Protein AF-A0A920EF78-F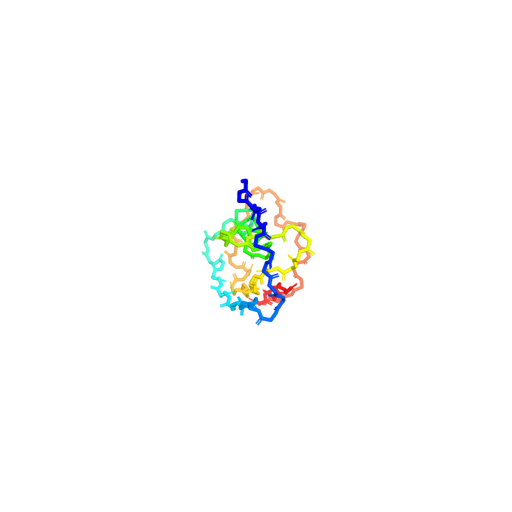1 (afdb_monomer_lite)

Radius of gyration: 17.25 Å; chains: 1; bounding box: 56×20×42 Å

pLDDT: mean 71.55, std 12.89, range [39.16, 86.81]

Structure (mmCIF, N/CA/C/O backbone):
data_AF-A0A920EF78-F1
#
_entry.id   AF-A0A920EF78-F1
#
loop_
_atom_site.group_PDB
_atom_site.id
_atom_site.type_symbol
_atom_site.label_atom_id
_atom_site.label_alt_id
_atom_site.label_comp_id
_atom_site.label_asym_id
_atom_site.label_entity_id
_atom_site.label_seq_id
_atom_site.pdbx_PDB_ins_code
_atom_site.Cartn_x
_atom_site.Cartn_y
_atom_site.Cartn_z
_atom_site.occupancy
_atom_site.B_iso_or_equiv
_atom_site.auth_seq_id
_atom_site.auth_comp_id
_atom_site.auth_asym_id
_atom_site.auth_atom_id
_atom_site.pdbx_PDB_model_num
ATOM 1 N N . MET A 1 1 ? 35.764 -3.771 -24.051 1.00 46.69 1 MET A N 1
ATOM 2 C CA . MET A 1 1 ? 34.796 -3.095 -23.160 1.00 46.69 1 MET A CA 1
ATOM 3 C C . MET A 1 1 ? 33.400 -3.371 -23.678 1.00 46.69 1 MET A C 1
ATOM 5 O O . MET A 1 1 ? 33.053 -2.889 -24.748 1.00 46.69 1 MET A O 1
ATOM 9 N N . THR A 1 2 ? 32.626 -4.194 -22.978 1.00 53.66 2 THR A N 1
ATOM 10 C CA . THR A 1 2 ? 31.230 -4.449 -23.348 1.00 53.66 2 THR A CA 1
ATOM 11 C C . THR A 1 2 ? 30.393 -3.251 -22.914 1.00 53.66 2 THR A C 1
ATOM 13 O O . THR A 1 2 ? 30.414 -2.877 -21.743 1.00 53.66 2 THR A O 1
ATOM 16 N N . ILE A 1 3 ? 29.686 -2.630 -23.857 1.00 64.62 3 ILE A N 1
ATOM 17 C CA . ILE A 1 3 ? 28.758 -1.528 -23.587 1.00 64.62 3 ILE A CA 1
ATOM 18 C C . ILE A 1 3 ? 27.591 -2.101 -22.774 1.00 64.62 3 ILE A C 1
ATOM 20 O O . ILE A 1 3 ? 26.753 -2.820 -23.318 1.00 64.62 3 ILE A O 1
ATOM 24 N N . GLN A 1 4 ? 27.538 -1.806 -21.472 1.00 62.09 4 GLN A N 1
ATOM 25 C CA . GLN A 1 4 ? 26.359 -2.098 -20.663 1.00 62.09 4 GLN A CA 1
ATOM 26 C C . GLN A 1 4 ? 25.240 -1.142 -21.075 1.00 62.09 4 GLN A C 1
ATOM 28 O O . GLN A 1 4 ? 25.230 0.029 -20.702 1.00 62.09 4 GLN A O 1
ATOM 33 N N . LYS A 1 5 ? 24.309 -1.634 -21.894 1.00 58.50 5 LYS A N 1
ATOM 34 C CA . LYS A 1 5 ? 23.067 -0.917 -22.175 1.00 58.50 5 LYS A CA 1
ATOM 35 C C . LYS A 1 5 ? 22.114 -1.161 -21.014 1.00 58.50 5 LYS A C 1
ATOM 37 O O . LYS A 1 5 ? 21.670 -2.288 -20.807 1.00 58.50 5 LYS A O 1
ATOM 42 N N . THR A 1 6 ? 21.801 -0.105 -20.273 1.00 60.19 6 THR A N 1
ATOM 43 C CA . THR A 1 6 ? 20.717 -0.114 -19.291 1.00 60.19 6 THR A CA 1
ATOM 44 C C . THR A 1 6 ? 19.421 -0.454 -20.019 1.00 60.19 6 THR A C 1
ATOM 46 O O . THR A 1 6 ? 19.023 0.241 -20.954 1.00 60.19 6 THR A O 1
ATOM 49 N N . PHE A 1 7 ? 18.797 -1.569 -19.645 1.00 60.81 7 PHE A N 1
ATOM 50 C CA . PHE A 1 7 ? 17.581 -2.051 -20.289 1.00 60.81 7 PHE A CA 1
ATOM 51 C C . PHE A 1 7 ? 16.397 -1.205 -19.804 1.00 60.81 7 PHE A C 1
ATOM 53 O O . PHE A 1 7 ? 15.789 -1.488 -18.774 1.00 60.81 7 PHE A O 1
ATOM 60 N N . SER A 1 8 ? 16.100 -0.119 -20.514 1.00 60.41 8 SER A N 1
ATOM 61 C CA . SER A 1 8 ? 14.880 0.658 -20.293 1.00 60.41 8 SER A CA 1
ATOM 62 C C . SER A 1 8 ? 13.705 -0.077 -20.933 1.00 60.41 8 SER A C 1
ATOM 64 O O . SER A 1 8 ? 13.691 -0.311 -22.142 1.00 60.41 8 SER A O 1
ATOM 66 N N . ILE A 1 9 ? 12.728 -0.469 -20.115 1.00 64.25 9 ILE A N 1
ATOM 67 C CA . ILE A 1 9 ? 11.528 -1.175 -20.575 1.00 64.25 9 ILE A CA 1
ATOM 68 C C . ILE A 1 9 ? 10.732 -0.295 -21.536 1.00 64.25 9 ILE A C 1
ATOM 70 O O . ILE A 1 9 ? 10.642 0.920 -21.371 1.00 64.25 9 ILE A O 1
ATOM 74 N N . LYS A 1 10 ? 10.157 -0.910 -22.569 1.00 65.00 10 LYS A N 1
ATOM 75 C CA . LYS A 1 10 ? 9.291 -0.200 -23.510 1.00 65.00 10 LYS A CA 1
ATOM 76 C C . LYS A 1 10 ? 7.883 -0.076 -22.915 1.00 65.00 10 LYS A C 1
ATOM 78 O O . LYS A 1 10 ? 7.403 -1.039 -22.315 1.00 65.00 10 LYS A O 1
ATOM 83 N N . PRO A 1 11 ? 7.164 1.035 -23.154 1.00 62.41 11 PRO A N 1
ATOM 84 C CA . PRO A 1 11 ? 5.796 1.217 -22.661 1.00 62.41 11 PRO A CA 1
ATOM 85 C C . PRO A 1 11 ? 4.838 0.085 -23.059 1.00 62.41 11 PRO A C 1
ATOM 87 O O . PRO A 1 11 ? 3.921 -0.249 -22.319 1.00 62.41 11 PRO A O 1
ATOM 90 N N . SER A 1 12 ? 5.090 -0.553 -24.207 1.00 61.81 12 SER A N 1
ATOM 91 C CA . SER A 1 12 ? 4.266 -1.642 -24.742 1.00 61.81 12 SER A CA 1
ATOM 92 C C . SER A 1 12 ? 4.345 -2.954 -23.949 1.00 61.81 12 SER A C 1
ATOM 94 O O . SER A 1 12 ? 3.494 -3.819 -24.138 1.00 61.81 12 SER A O 1
ATOM 96 N N . GLU A 1 13 ? 5.345 -3.131 -23.082 1.00 63.47 13 GLU A N 1
ATOM 97 C CA . GLU A 1 13 ? 5.486 -4.323 -22.228 1.00 63.47 13 GLU A CA 1
ATOM 98 C C . GLU A 1 13 ? 4.913 -4.108 -20.818 1.00 63.47 13 GLU A C 1
ATOM 100 O O . GLU A 1 13 ? 4.887 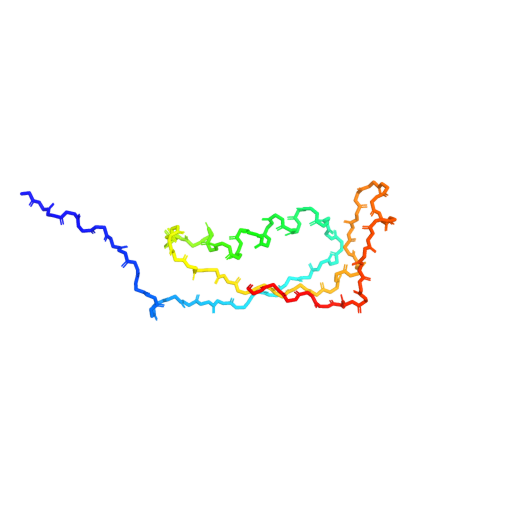-5.036 -20.003 1.00 63.47 13 GLU A O 1
ATOM 105 N N . ILE A 1 14 ? 4.423 -2.898 -20.518 1.00 66.00 14 ILE A N 1
ATOM 106 C CA . ILE A 1 14 ? 3.832 -2.566 -19.222 1.00 66.00 14 ILE A CA 1
ATOM 107 C C . ILE A 1 14 ? 2.467 -3.252 -19.114 1.00 66.00 14 ILE A C 1
ATOM 109 O O . ILE A 1 14 ? 1.427 -2.719 -19.496 1.00 66.00 14 ILE A O 1
ATOM 113 N N . LYS A 1 15 ? 2.460 -4.461 -18.550 1.00 68.50 15 LYS A N 1
ATOM 114 C CA . LYS A 1 15 ? 1.228 -5.134 -18.134 1.00 68.50 15 LYS A CA 1
ATOM 115 C C . LYS A 1 15 ? 0.751 -4.515 -16.822 1.00 68.50 15 LYS A C 1
ATOM 117 O O . LYS A 1 15 ? 1.285 -4.835 -15.754 1.00 68.50 15 LYS A O 1
ATOM 122 N N . LYS A 1 16 ? -0.240 -3.627 -16.920 1.00 76.81 16 LYS A N 1
ATOM 123 C CA . LYS A 1 16 ? -1.028 -3.164 -15.775 1.00 76.81 16 LYS A CA 1
ATOM 124 C C . LYS A 1 16 ? -2.011 -4.269 -15.392 1.00 76.81 16 LYS A C 1
ATOM 126 O O . LYS A 1 16 ? -2.819 -4.701 -16.215 1.00 76.81 16 LYS A O 1
ATOM 131 N N . LYS A 1 17 ? -1.901 -4.775 -14.171 1.00 81.62 17 LYS A N 1
ATOM 132 C CA . LYS A 1 17 ? -2.855 -5.719 -13.588 1.00 81.62 17 LYS A CA 1
ATOM 133 C C . LYS A 1 17 ? -3.872 -4.951 -12.753 1.00 81.62 17 LYS A C 1
ATOM 135 O O . LYS A 1 17 ? -3.591 -3.862 -12.261 1.00 81.62 17 LYS A O 1
ATOM 140 N N . TRP A 1 18 ? -5.048 -5.544 -12.603 1.00 85.38 18 TRP A N 1
ATOM 141 C CA . TRP A 1 18 ? -6.079 -5.066 -11.694 1.00 85.38 18 TRP A CA 1
ATOM 142 C C . TRP A 1 18 ? -5.971 -5.848 -10.391 1.00 85.38 18 TRP A C 1
ATOM 144 O O . TRP A 1 18 ? -6.045 -7.077 -10.398 1.00 85.38 18 TRP A O 1
ATOM 154 N N . LEU A 1 19 ? -5.754 -5.139 -9.289 1.00 83.25 19 LEU A N 1
ATOM 155 C CA . LEU A 1 19 ? -5.684 -5.703 -7.951 1.00 83.25 19 LEU A CA 1
ATOM 156 C C . LEU A 1 19 ? -6.941 -5.298 -7.186 1.00 83.25 19 LEU A C 1
ATOM 158 O O . LEU A 1 19 ? -7.225 -4.112 -7.057 1.00 83.25 19 LEU A O 1
ATOM 162 N N . VAL A 1 20 ? -7.681 -6.273 -6.670 1.00 86.31 20 VAL A N 1
ATOM 163 C CA . VAL A 1 20 ? -8.838 -6.024 -5.804 1.00 86.31 20 VAL A CA 1
ATOM 164 C C . VAL A 1 20 ? -8.417 -6.273 -4.361 1.00 86.31 20 VAL A C 1
ATOM 166 O O . VAL A 1 20 ? -7.821 -7.309 -4.069 1.00 86.31 20 VAL A O 1
ATOM 169 N N . ILE A 1 21 ? -8.688 -5.319 -3.472 1.00 84.06 21 ILE A N 1
ATOM 170 C CA . ILE A 1 21 ? -8.339 -5.391 -2.053 1.00 84.06 21 ILE A CA 1
ATOM 171 C C . ILE A 1 21 ? -9.599 -5.198 -1.216 1.00 84.06 21 ILE A C 1
ATOM 173 O O . ILE A 1 21 ? -10.304 -4.204 -1.372 1.00 84.06 21 ILE A O 1
ATOM 177 N N . ASP A 1 22 ? -9.850 -6.135 -0.307 1.00 86.81 22 ASP A N 1
ATOM 178 C CA . ASP A 1 22 ? -10.885 -6.009 0.715 1.00 86.81 22 ASP A CA 1
ATOM 179 C C . ASP A 1 22 ? -10.354 -5.194 1.900 1.00 86.81 22 ASP A C 1
ATOM 181 O O . ASP A 1 22 ? -9.276 -5.485 2.424 1.00 86.81 22 ASP A O 1
ATOM 185 N N . ALA A 1 23 ? -11.073 -4.138 2.279 1.00 83.06 23 ALA A N 1
ATOM 186 C CA . ALA A 1 23 ? -10.709 -3.260 3.386 1.00 83.06 23 ALA A CA 1
ATOM 187 C C . ALA A 1 23 ? -11.290 -3.694 4.746 1.00 83.06 23 ALA A C 1
ATOM 189 O O . ALA A 1 23 ? -11.039 -3.001 5.737 1.00 83.06 23 ALA A O 1
ATOM 190 N N . ASP A 1 24 ? -12.036 -4.803 4.814 1.00 85.88 24 ASP A N 1
ATOM 191 C CA . ASP A 1 24 ? -12.645 -5.300 6.056 1.00 85.88 24 ASP A CA 1
ATOM 192 C C . ASP A 1 24 ? -11.582 -5.604 7.135 1.00 85.88 24 ASP A C 1
ATOM 194 O O . ASP A 1 24 ? -10.613 -6.329 6.896 1.00 85.88 24 ASP A O 1
ATOM 198 N N . GLY A 1 25 ? -11.723 -4.996 8.317 1.00 82.12 25 GLY A N 1
ATOM 199 C CA . GLY A 1 25 ? -10.801 -5.172 9.450 1.00 82.12 25 GLY A CA 1
ATOM 200 C C . GLY A 1 25 ? -9.385 -4.604 9.254 1.00 82.12 25 GLY A C 1
ATOM 201 O O . GLY A 1 25 ? -8.497 -4.852 10.073 1.00 82.12 25 GLY A O 1
ATOM 202 N N . LEU A 1 26 ? -9.125 -3.851 8.178 1.00 83.38 26 LEU A N 1
ATOM 203 C CA . LEU A 1 26 ? -7.815 -3.244 7.926 1.00 83.38 26 LEU A CA 1
ATOM 204 C C . LEU A 1 26 ? -7.764 -1.790 8.388 1.00 83.38 26 LEU A C 1
ATOM 206 O O . LEU A 1 26 ? -8.696 -1.022 8.191 1.00 83.38 26 LEU A O 1
ATOM 210 N N . VAL A 1 27 ? -6.618 -1.368 8.930 1.00 85.56 27 VAL A N 1
ATOM 211 C CA . VAL A 1 27 ? -6.403 0.035 9.310 1.00 85.56 27 VAL A CA 1
ATOM 212 C C . VAL A 1 27 ? -6.127 0.892 8.073 1.00 85.56 27 VAL A C 1
ATOM 214 O O . VAL A 1 27 ? -5.153 0.637 7.352 1.00 85.56 27 VAL A O 1
ATOM 217 N N . LEU A 1 28 ? -6.895 1.972 7.881 1.00 80.25 28 LEU A N 1
ATOM 218 C CA . LEU A 1 28 ? -6.832 2.838 6.687 1.00 80.25 28 LEU A CA 1
ATOM 219 C C . LEU A 1 28 ? -5.399 3.256 6.313 1.00 80.25 28 LEU A C 1
ATOM 221 O O . LEU A 1 28 ? -5.001 3.171 5.155 1.00 80.25 28 LEU A O 1
ATOM 225 N N . GLY A 1 29 ? -4.603 3.701 7.290 1.00 79.75 29 GLY A N 1
ATOM 226 C CA . GLY A 1 29 ? -3.243 4.193 7.035 1.00 79.75 29 GLY A CA 1
ATOM 227 C C . GLY A 1 29 ? -2.285 3.119 6.502 1.00 79.75 29 GLY A C 1
ATOM 228 O O . GLY A 1 29 ? -1.439 3.402 5.647 1.00 79.75 29 GLY A O 1
ATOM 229 N N . ARG A 1 30 ? -2.434 1.874 6.973 1.00 83.31 30 ARG A N 1
ATOM 230 C CA . ARG A 1 30 ? -1.629 0.733 6.505 1.00 83.31 30 ARG A CA 1
ATOM 231 C C . ARG A 1 30 ? -2.062 0.315 5.104 1.00 83.31 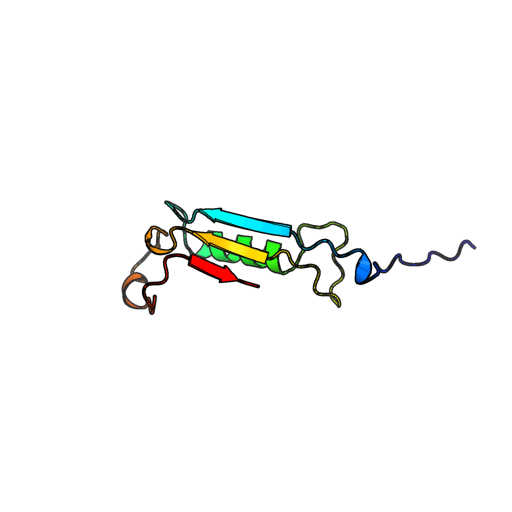30 ARG A C 1
ATOM 233 O O . ARG A 1 30 ? -1.209 0.133 4.236 1.00 83.31 30 ARG A O 1
ATOM 240 N N . LEU A 1 31 ? -3.374 0.253 4.879 1.00 84.38 31 LEU A N 1
ATOM 241 C CA . LEU A 1 31 ? -3.967 -0.039 3.579 1.00 84.38 31 LEU A CA 1
ATOM 242 C C . LEU A 1 31 ? -3.522 0.983 2.519 1.00 84.38 31 LEU A C 1
ATOM 244 O O . LEU A 1 31 ? -2.975 0.600 1.488 1.00 84.38 31 LEU A O 1
ATOM 248 N N . ALA A 1 32 ? -3.645 2.282 2.804 1.00 82.81 32 ALA A N 1
ATOM 249 C CA . ALA A 1 32 ? -3.242 3.353 1.891 1.00 82.81 32 ALA A CA 1
ATOM 250 C C . ALA A 1 32 ? -1.753 3.280 1.509 1.00 82.81 32 ALA A C 1
ATOM 252 O O . ALA A 1 32 ? -1.390 3.452 0.344 1.00 82.81 32 ALA A O 1
ATOM 253 N N . SER A 1 33 ? -0.882 2.975 2.476 1.00 86.31 33 SER A N 1
ATOM 254 C CA . SER A 1 33 ? 0.562 2.847 2.232 1.00 86.31 33 SER A CA 1
ATOM 255 C C . SER A 1 33 ? 0.896 1.667 1.313 1.00 86.31 33 SER A C 1
ATOM 257 O O . SER A 1 33 ? 1.762 1.785 0.442 1.00 86.31 33 SER A O 1
ATOM 259 N N . LEU A 1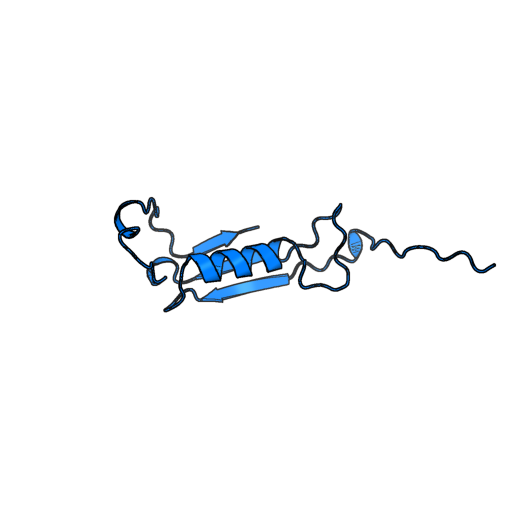 34 ? 0.191 0.541 1.474 1.00 86.06 34 LEU A N 1
ATOM 260 C CA . LEU A 1 34 ? 0.309 -0.619 0.588 1.00 86.06 34 LEU A CA 1
ATOM 261 C C . LEU A 1 34 ? -0.186 -0.291 -0.821 1.00 86.06 34 LEU A C 1
ATOM 263 O O . LEU A 1 34 ? 0.551 -0.507 -1.784 1.00 86.06 34 LEU A O 1
ATOM 267 N N . ILE A 1 35 ? -1.376 0.298 -0.944 1.00 86.00 35 ILE A N 1
ATOM 268 C CA . ILE A 1 35 ? -1.958 0.705 -2.231 1.00 86.00 35 ILE A CA 1
ATOM 269 C C . ILE A 1 35 ? -1.001 1.639 -2.983 1.00 86.00 35 ILE A C 1
ATOM 271 O O . ILE A 1 35 ? -0.682 1.397 -4.145 1.00 86.00 35 ILE A O 1
ATOM 275 N N . ALA A 1 36 ? -0.425 2.634 -2.304 1.00 84.50 36 ALA A N 1
ATOM 276 C CA . ALA A 1 36 ? 0.536 3.564 -2.899 1.00 84.50 36 ALA A CA 1
ATOM 277 C C . ALA A 1 36 ? 1.836 2.897 -3.399 1.00 84.50 36 ALA A C 1
ATOM 279 O O . ALA A 1 36 ? 2.552 3.475 -4.226 1.00 84.50 36 ALA A O 1
ATOM 280 N N . LYS A 1 37 ? 2.187 1.704 -2.897 1.00 85.62 37 LYS A N 1
ATOM 281 C CA . LYS A 1 37 ? 3.318 0.903 -3.399 1.00 85.62 37 LYS A CA 1
ATOM 282 C C . LYS A 1 37 ? 2.951 0.169 -4.692 1.00 85.62 37 LYS A C 1
ATOM 284 O O . LYS A 1 37 ? 3.793 0.086 -5.591 1.00 85.62 37 LYS A O 1
ATOM 289 N N . TYR A 1 38 ? 1.721 -0.334 -4.789 1.00 85.06 38 TYR A N 1
ATOM 290 C CA . TYR A 1 38 ? 1.202 -1.006 -5.983 1.00 85.06 38 TYR A CA 1
ATOM 291 C C . TYR A 1 38 ? 0.933 -0.026 -7.127 1.00 85.06 38 TYR A C 1
ATOM 293 O O . TYR A 1 38 ? 1.425 -0.259 -8.230 1.00 85.06 38 TYR A O 1
ATOM 301 N N . LEU A 1 39 ? 0.313 1.119 -6.832 1.00 83.50 39 LEU A N 1
ATOM 302 C CA . LEU A 1 39 ? 0.094 2.205 -7.796 1.00 83.50 39 LEU A CA 1
ATOM 303 C C . LEU A 1 39 ? 1.399 2.767 -8.356 1.00 83.50 39 LEU A C 1
ATOM 305 O O . LEU A 1 39 ? 1.472 3.126 -9.516 1.00 83.50 39 LEU A O 1
ATOM 309 N N . ARG A 1 40 ? 2.476 2.813 -7.563 1.00 81.12 40 ARG A N 1
ATOM 310 C CA . ARG A 1 40 ? 3.789 3.214 -8.095 1.00 81.12 40 ARG A CA 1
ATOM 311 C C . ARG A 1 40 ? 4.496 2.118 -8.887 1.00 81.12 40 ARG A C 1
ATOM 313 O O . ARG A 1 40 ? 5.550 2.381 -9.449 1.00 81.12 40 ARG A O 1
ATOM 320 N N . GLY A 1 41 ? 4.023 0.874 -8.860 1.00 81.00 41 GLY A N 1
ATOM 321 C CA . GLY A 1 41 ? 4.731 -0.243 -9.488 1.00 81.00 41 GLY A CA 1
ATOM 322 C C . GLY A 1 41 ? 6.056 -0.609 -8.801 1.00 81.00 41 GLY A C 1
ATOM 323 O O . GLY A 1 41 ? 6.801 -1.429 -9.325 1.00 81.00 41 GLY A O 1
ATOM 324 N N . LYS A 1 42 ? 6.344 -0.074 -7.600 1.00 81.12 42 LYS A N 1
ATOM 325 C CA . LYS A 1 42 ? 7.583 -0.338 -6.827 1.00 81.12 42 LYS A CA 1
ATOM 326 C C . LYS A 1 42 ? 7.755 -1.797 -6.398 1.00 81.12 42 LYS A C 1
ATOM 328 O O . LYS A 1 42 ? 8.801 -2.174 -5.884 1.00 81.12 42 LYS A O 1
ATOM 333 N N . HIS A 1 43 ? 6.706 -2.600 -6.524 1.00 81.75 43 HIS A N 1
ATOM 334 C CA . HIS A 1 43 ? 6.753 -4.035 -6.277 1.00 81.75 43 HIS A CA 1
ATOM 335 C C . HIS A 1 43 ? 7.310 -4.818 -7.482 1.00 81.75 43 HIS A C 1
ATOM 337 O O . HIS A 1 43 ? 7.687 -5.975 -7.317 1.00 81.75 43 HIS A O 1
ATOM 343 N N . LYS A 1 44 ? 7.383 -4.210 -8.677 1.00 77.44 44 LYS A N 1
ATOM 344 C CA . LYS A 1 44 ? 7.972 -4.821 -9.872 1.00 77.44 44 LYS A CA 1
ATOM 345 C C . 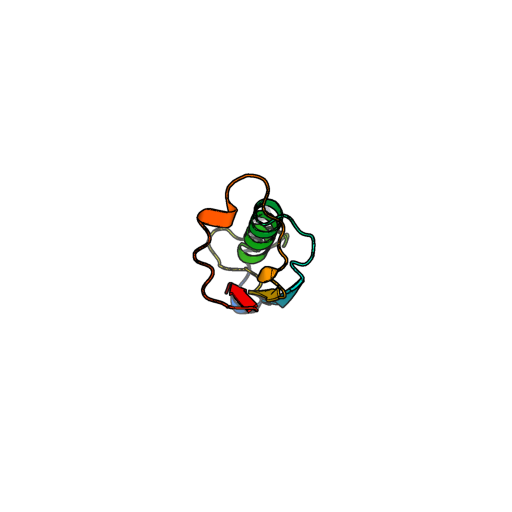LYS A 1 44 ? 9.479 -4.519 -9.898 1.00 77.44 44 LYS A C 1
ATOM 347 O O . LYS A 1 44 ? 9.856 -3.356 -9.751 1.00 77.44 44 LYS A O 1
ATOM 352 N N . PRO A 1 45 ? 10.350 -5.516 -10.144 1.00 74.50 45 PRO A N 1
ATOM 353 C CA . PRO A 1 45 ? 11.801 -5.297 -10.267 1.00 74.50 45 PRO A CA 1
ATOM 354 C C . PRO A 1 45 ? 12.157 -4.403 -11.469 1.00 74.50 45 PRO A C 1
ATOM 356 O O . PRO A 1 45 ? 13.217 -3.798 -11.523 1.00 74.50 45 PRO A O 1
ATOM 359 N N . SER A 1 46 ? 11.219 -4.290 -12.405 1.00 73.75 46 SER A N 1
ATOM 360 C CA . SER A 1 46 ? 11.214 -3.444 -13.593 1.00 73.75 46 SER A CA 1
ATOM 361 C C . SER A 1 46 ? 10.925 -1.956 -13.343 1.00 73.75 46 SER A C 1
ATOM 363 O O . SER A 1 46 ? 10.765 -1.210 -14.308 1.00 73.75 46 SER A O 1
ATOM 365 N N . TYR A 1 47 ? 10.783 -1.523 -12.086 1.00 75.75 47 TYR A N 1
ATOM 366 C CA . TYR A 1 47 ? 10.372 -0.160 -11.747 1.00 75.75 47 TYR A CA 1
ATOM 367 C C . TYR A 1 47 ? 11.302 0.892 -12.360 1.00 75.75 47 TYR A C 1
ATOM 369 O O . TYR A 1 47 ? 12.487 0.975 -12.037 1.00 75.75 47 TYR A O 1
ATOM 377 N N . THR A 1 48 ? 10.727 1.736 -13.212 1.00 75.75 48 THR A N 1
ATOM 378 C CA . THR A 1 48 ? 11.417 2.857 -13.842 1.00 75.75 48 THR A CA 1
ATOM 379 C C . THR A 1 48 ? 10.773 4.158 -13.361 1.00 75.75 48 THR A C 1
ATOM 381 O O . THR A 1 48 ? 9.604 4.378 -13.662 1.00 75.75 48 THR A O 1
ATOM 384 N N . PRO A 1 49 ? 11.492 5.047 -12.646 1.00 76.62 49 PRO A N 1
ATOM 385 C CA . PRO A 1 49 ? 10.895 6.232 -12.021 1.00 76.62 49 PRO A CA 1
ATOM 386 C C . PRO A 1 49 ? 10.193 7.192 -12.988 1.00 76.62 49 PRO A C 1
ATOM 388 O O . PRO A 1 49 ? 9.295 7.916 -12.576 1.00 76.62 49 PRO A O 1
ATOM 391 N N . HIS A 1 50 ? 10.619 7.218 -14.254 1.00 77.31 50 HIS A N 1
ATOM 392 C CA . HIS A 1 50 ? 10.063 8.105 -15.275 1.00 77.31 50 HIS A CA 1
ATOM 393 C C . HIS A 1 50 ? 8.860 7.502 -16.023 1.00 77.31 50 HIS A C 1
ATOM 395 O O . HIS A 1 50 ? 8.308 8.164 -16.900 1.00 77.31 50 HIS A O 1
ATOM 401 N N . MET A 1 51 ? 8.488 6.243 -15.755 1.00 71.62 51 MET A N 1
ATOM 402 C CA . MET A 1 51 ? 7.334 5.592 -16.383 1.00 71.62 51 MET A CA 1
ATOM 403 C C . MET A 1 51 ? 6.307 5.190 -15.339 1.00 71.62 51 MET A C 1
ATOM 405 O O . MET A 1 51 ? 6.641 4.607 -14.309 1.00 71.62 51 MET A O 1
ATOM 409 N N . ASP A 1 52 ? 5.039 5.427 -15.656 1.00 72.19 52 ASP A N 1
ATOM 410 C CA . ASP A 1 52 ? 3.938 4.899 -14.868 1.00 72.19 52 ASP A CA 1
ATOM 411 C C . ASP A 1 52 ? 3.721 3.410 -15.183 1.00 72.19 52 ASP A C 1
ATOM 413 O O . ASP A 1 52 ? 3.091 3.022 -16.169 1.00 72.19 52 ASP A O 1
ATOM 417 N N . MET A 1 53 ? 4.300 2.569 -14.331 1.00 74.69 53 MET A N 1
ATOM 418 C CA . MET A 1 53 ? 4.205 1.107 -14.398 1.00 74.69 53 MET A CA 1
ATOM 419 C C . MET A 1 53 ? 3.274 0.543 -13.314 1.00 74.69 53 MET A C 1
ATOM 421 O O . MET A 1 53 ? 3.325 -0.660 -13.012 1.00 74.69 53 MET A O 1
ATOM 425 N N . GLY A 1 54 ? 2.470 1.425 -12.712 1.00 77.38 54 GLY A N 1
ATOM 426 C CA . GLY A 1 54 ? 1.503 1.122 -11.674 1.00 77.38 54 GLY A CA 1
ATOM 427 C C . GLY A 1 54 ? 0.484 0.070 -12.069 1.00 77.38 54 GLY A C 1
ATOM 428 O O . GLY A 1 54 ? 0.124 -0.063 -13.239 1.00 77.38 54 GLY A O 1
ATOM 429 N N . ASP A 1 55 ? 0.028 -0.682 -11.074 1.00 82.19 55 ASP A N 1
ATOM 430 C CA . ASP A 1 55 ? -1.158 -1.524 -11.204 1.00 82.19 55 ASP A CA 1
ATOM 431 C C . ASP A 1 55 ? -2.376 -0.776 -10.677 1.00 82.19 55 ASP A C 1
ATOM 433 O O . ASP A 1 55 ? -2.270 -0.021 -9.710 1.00 82.19 55 ASP A O 1
ATOM 437 N N . ASN A 1 56 ? -3.529 -1.017 -11.295 1.00 83.50 56 ASN A N 1
ATOM 438 C CA . ASN A 1 56 ? -4.783 -0.411 -10.871 1.00 83.50 56 ASN A CA 1
ATOM 439 C C . ASN A 1 56 ? -5.275 -1.134 -9.624 1.00 83.50 56 ASN A C 1
ATOM 441 O O . ASN A 1 56 ? -5.281 -2.370 -9.588 1.00 83.50 56 ASN A O 1
ATOM 445 N N . VAL A 1 57 ? -5.714 -0.379 -8.620 1.00 84.12 57 VAL A N 1
ATOM 446 C CA . VAL A 1 57 ? -6.183 -0.956 -7.361 1.00 84.12 57 VAL A CA 1
ATOM 447 C C . VAL A 1 57 ? -7.638 -0.582 -7.124 1.00 84.12 57 VAL A C 1
ATOM 449 O O . VAL A 1 57 ? -8.007 0.591 -7.113 1.00 84.12 57 VAL A O 1
ATOM 452 N N . ILE A 1 58 ? -8.464 -1.600 -6.915 1.00 84.94 58 ILE A N 1
ATOM 453 C CA . ILE A 1 58 ? -9.870 -1.474 -6.546 1.00 84.94 58 ILE A CA 1
ATOM 454 C C . ILE A 1 58 ? -9.985 -1.873 -5.084 1.00 84.94 58 ILE A C 1
ATOM 456 O O . ILE A 1 58 ? -9.649 -2.998 -4.718 1.00 84.94 58 ILE A O 1
ATOM 460 N N . VAL A 1 59 ? -10.468 -0.963 -4.248 1.00 82.88 59 VAL A N 1
ATOM 461 C CA . VAL A 1 59 ? -10.743 -1.254 -2.841 1.00 82.88 59 VAL A CA 1
ATOM 462 C C . VAL A 1 59 ? -12.235 -1.476 -2.663 1.00 82.88 59 VAL A C 1
ATOM 464 O O . VAL A 1 59 ? -13.020 -0.606 -3.037 1.00 82.88 59 VAL A O 1
ATOM 467 N N . VAL A 1 60 ? -12.613 -2.607 -2.075 1.00 85.31 60 VAL A N 1
ATOM 468 C CA . VAL A 1 60 ? -13.997 -2.938 -1.703 1.00 85.31 60 VAL A CA 1
ATOM 469 C C . VAL A 1 60 ? -14.169 -2.869 -0.183 1.00 85.31 60 VAL A C 1
ATOM 471 O O . VAL A 1 60 ? -13.189 -2.944 0.557 1.00 85.31 60 VAL A O 1
ATOM 474 N N . ASN A 1 61 ? -15.408 -2.691 0.289 1.00 81.56 61 ASN A N 1
ATOM 475 C CA . ASN A 1 61 ? -15.756 -2.595 1.716 1.00 81.56 61 ASN A CA 1
ATOM 476 C C . ASN A 1 61 ? -15.041 -1.456 2.469 1.00 81.56 61 ASN A C 1
ATOM 478 O O . ASN A 1 61 ? -14.744 -1.566 3.658 1.00 81.56 61 ASN A O 1
ATOM 482 N N . ALA A 1 62 ? -14.799 -0.322 1.803 1.00 73.69 62 ALA A N 1
ATOM 483 C CA . ALA A 1 62 ? -14.112 0.834 2.396 1.00 73.69 62 ALA A CA 1
ATOM 484 C C . ALA A 1 62 ? -14.836 1.445 3.622 1.00 73.69 62 ALA A C 1
ATOM 486 O O . ALA A 1 62 ? -14.255 2.239 4.369 1.00 73.69 62 ALA A O 1
ATOM 487 N N . GLU A 1 63 ? -16.098 1.079 3.844 1.00 74.19 63 GLU A N 1
ATOM 488 C CA . GLU A 1 63 ? -16.884 1.448 5.024 1.00 74.19 63 GLU A CA 1
ATOM 489 C C . GLU A 1 63 ? -16.430 0.725 6.300 1.00 74.19 63 GLU A C 1
ATOM 491 O O . GLU A 1 63 ? -16.455 1.328 7.370 1.00 74.19 63 GLU A O 1
ATOM 496 N N . LYS A 1 64 ? -15.936 -0.514 6.180 1.00 77.88 64 LYS A N 1
ATOM 497 C CA . LYS A 1 64 ? -15.517 -1.368 7.305 1.00 77.88 64 LYS A CA 1
ATOM 498 C C . LYS A 1 64 ? -14.055 -1.183 7.716 1.00 77.88 64 LYS A C 1
ATOM 500 O O . LYS A 1 64 ? -13.555 -1.878 8.594 1.00 77.88 64 LYS A O 1
ATOM 505 N N . VAL A 1 65 ? -13.358 -0.254 7.064 1.00 78.50 65 VAL A N 1
ATOM 506 C CA . VAL A 1 65 ? -11.956 0.043 7.351 1.00 78.50 65 VAL A CA 1
ATOM 507 C C . VAL A 1 65 ? -11.819 0.615 8.764 1.00 78.50 65 VAL A C 1
ATOM 509 O O . VAL A 1 65 ? -12.468 1.604 9.121 1.00 78.50 65 VAL A O 1
ATOM 512 N N . GLU A 1 66 ? -10.936 0.025 9.563 1.00 77.81 66 GLU A N 1
ATOM 513 C CA . GLU A 1 66 ? -10.684 0.481 10.921 1.00 77.81 66 GLU A CA 1
ATOM 514 C C . GLU A 1 66 ? -9.901 1.799 10.913 1.00 77.81 66 GLU A C 1
ATOM 516 O O . GLU A 1 66 ? -8.909 1.998 10.194 1.00 77.81 66 GLU A O 1
ATOM 521 N N . LEU A 1 67 ? -10.337 2.729 11.754 1.00 70.56 67 LEU A N 1
ATOM 522 C CA . LEU A 1 67 ? -9.647 3.985 11.993 1.00 70.56 67 LEU A CA 1
ATOM 523 C C . LEU A 1 67 ? -9.178 4.022 13.434 1.00 70.56 67 LEU A C 1
ATOM 525 O O . LEU A 1 67 ? -9.961 3.939 14.370 1.00 70.56 67 LEU A O 1
ATOM 529 N N . THR A 1 68 ? -7.876 4.197 13.616 1.00 70.25 68 THR A N 1
ATOM 530 C CA . THR A 1 68 ? -7.313 4.377 14.947 1.00 70.25 68 THR A CA 1
ATOM 531 C C . THR A 1 68 ? -7.439 5.848 15.379 1.00 70.25 68 THR A C 1
ATOM 533 O O . THR A 1 68 ? -6.994 6.768 14.681 1.00 70.25 68 THR A O 1
ATOM 536 N N . GLY A 1 69 ? -8.051 6.087 16.547 1.00 67.69 69 GLY A N 1
ATOM 537 C CA . GLY A 1 69 ? -8.175 7.403 17.200 1.00 67.69 69 GLY A CA 1
ATOM 538 C C . GLY A 1 69 ? -9.462 8.189 16.881 1.00 67.69 69 GLY A C 1
ATOM 539 O O . GLY A 1 69 ? -10.413 7.661 16.329 1.00 67.69 69 GLY A O 1
ATOM 540 N N . LYS A 1 70 ? -9.501 9.497 17.197 1.00 60.94 70 LYS A N 1
ATOM 541 C CA . LYS A 1 70 ? -10.673 10.396 16.992 1.00 60.94 70 LYS A CA 1
ATOM 542 C C . LYS A 1 70 ? -10.931 10.801 15.522 1.00 60.94 70 LYS A C 1
ATOM 544 O O . LYS A 1 70 ? -11.571 11.819 15.260 1.00 60.94 70 LYS A O 1
ATOM 549 N N . LYS A 1 71 ? -10.395 10.055 14.553 1.00 59.53 71 LYS A N 1
ATOM 550 C CA . LYS A 1 71 ? -10.366 10.442 13.129 1.00 59.53 71 LYS A CA 1
ATOM 551 C C . LYS A 1 71 ? -11.643 10.100 12.359 1.00 59.53 71 LYS A C 1
ATOM 553 O O . LYS A 1 71 ? -11.812 10.598 11.252 1.00 59.53 71 LYS A O 1
ATOM 558 N N . GLU A 1 72 ? -12.560 9.333 12.948 1.00 57.06 72 GLU A N 1
ATOM 559 C CA . GLU A 1 72 ? -13.870 9.047 12.342 1.00 57.06 72 GLU A CA 1
ATOM 560 C C . GLU A 1 72 ? -14.692 10.314 12.065 1.00 57.06 72 GLU A C 1
ATOM 562 O O . GLU A 1 72 ? -15.409 10.373 11.072 1.00 57.06 72 GLU A O 1
ATOM 567 N N . LYS A 1 73 ? -14.536 11.370 12.877 1.00 49.78 73 LYS A N 1
ATOM 568 C CA . LYS A 1 73 ? -15.308 12.618 12.732 1.00 49.78 73 LYS A CA 1
ATOM 569 C C . LYS A 1 73 ? -14.866 13.513 11.563 1.00 49.78 73 LYS A C 1
ATOM 571 O O . LYS A 1 73 ? -15.583 14.447 11.232 1.00 49.78 73 LYS A O 1
ATOM 576 N N . ILE A 1 74 ? -13.713 13.243 10.940 1.00 53.81 74 ILE A N 1
ATOM 577 C CA . ILE A 1 74 ? -13.156 14.020 9.807 1.00 53.81 74 ILE A CA 1
ATOM 578 C C . ILE A 1 74 ? -13.177 13.155 8.534 1.00 53.81 74 ILE A C 1
ATOM 580 O O . ILE A 1 74 ? -12.296 13.223 7.680 1.00 53.81 74 ILE A O 1
ATOM 584 N N . LYS A 1 75 ? -14.156 12.255 8.415 1.00 52.47 75 LYS A N 1
ATOM 585 C CA . LYS A 1 75 ? -14.295 11.393 7.244 1.00 52.47 75 LYS A CA 1
ATOM 586 C C . LYS A 1 75 ? -15.360 11.991 6.321 1.00 52.47 75 LYS A C 1
ATOM 588 O O . LYS A 1 75 ? -16.546 11.743 6.491 1.00 52.47 75 LYS A O 1
ATOM 593 N N . HIS A 1 76 ? -14.939 12.754 5.309 1.00 51.97 76 HIS A N 1
ATOM 594 C CA . HIS A 1 76 ? -15.7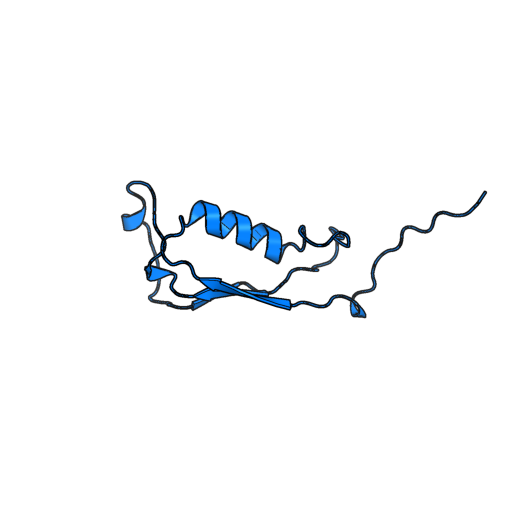67 12.999 4.120 1.00 51.97 76 HIS A CA 1
ATOM 595 C C . HIS A 1 76 ? -15.729 11.754 3.226 1.00 51.97 76 HIS A C 1
ATOM 597 O O . HIS A 1 76 ? -15.193 11.771 2.123 1.00 51.97 76 HIS A O 1
ATOM 603 N N . ILE A 1 77 ? -16.246 10.636 3.733 1.00 51.00 77 ILE A N 1
ATOM 604 C CA . ILE A 1 77 ? -16.611 9.510 2.877 1.00 51.00 77 ILE A CA 1
ATOM 605 C C . ILE A 1 77 ? -17.987 9.834 2.318 1.00 51.00 77 ILE A C 1
ATOM 607 O O . ILE A 1 77 ? -19.012 9.598 2.952 1.00 51.00 77 ILE A O 1
ATOM 611 N N . THR A 1 78 ? -18.010 10.414 1.122 1.00 39.16 78 THR A N 1
ATOM 612 C CA . THR A 1 78 ? -19.162 10.236 0.240 1.00 39.16 78 THR A CA 1
ATOM 613 C C . THR A 1 78 ? -19.387 8.724 0.135 1.00 39.16 78 THR A C 1
ATOM 615 O O . THR A 1 78 ? -18.412 7.990 -0.002 1.00 39.16 78 THR A O 1
ATOM 618 N N . GLY A 1 79 ? -20.619 8.245 0.346 1.00 41.62 79 GLY A N 1
ATOM 619 C CA . GLY A 1 79 ? -20.973 6.830 0.559 1.00 41.62 79 GLY A CA 1
ATOM 620 C C . GLY A 1 79 ? -20.641 5.899 -0.611 1.00 41.62 79 GLY A C 1
ATOM 621 O O . GLY A 1 79 ? -21.527 5.402 -1.296 1.00 41.62 79 GLY A O 1
ATOM 622 N N . ILE A 1 80 ? -19.354 5.681 -0.848 1.00 45.62 80 ILE A N 1
ATOM 623 C CA . ILE A 1 80 ? -18.798 4.931 -1.959 1.00 45.62 80 ILE A CA 1
ATOM 624 C C . ILE A 1 80 ? -18.203 3.656 -1.364 1.00 45.62 80 ILE A C 1
ATOM 626 O O . ILE A 1 80 ? -17.179 3.679 -0.682 1.00 45.62 80 ILE A O 1
ATOM 630 N N . GLN A 1 81 ? -18.861 2.530 -1.632 1.00 48.06 81 GLN A N 1
ATOM 631 C CA . GLN A 1 81 ? -18.424 1.197 -1.203 1.00 48.06 81 GLN A CA 1
ATOM 632 C C . GLN A 1 81 ? -17.170 0.714 -1.956 1.00 48.06 81 GLN A C 1
ATOM 634 O O . GLN A 1 81 ? -16.504 -0.219 -1.505 1.00 48.06 81 GLN A O 1
ATOM 639 N N . VAL A 1 82 ? -16.841 1.358 -3.087 1.00 52.62 82 VAL A N 1
ATOM 640 C CA . VAL A 1 82 ? -15.751 0.975 -3.994 1.00 52.62 82 VAL A CA 1
ATOM 641 C C . VAL A 1 82 ? -14.883 2.178 -4.359 1.00 52.62 82 VAL A C 1
ATOM 643 O O . VAL A 1 82 ? -15.315 3.053 -5.106 1.00 52.62 82 VAL A O 1
ATOM 646 N N . ILE A 1 83 ? -13.636 2.212 -3.888 1.00 64.81 83 ILE A N 1
ATOM 647 C CA . ILE A 1 83 ? -12.675 3.249 -4.291 1.00 64.81 83 ILE A CA 1
ATOM 648 C C . ILE A 1 83 ? -11.818 2.686 -5.422 1.00 64.81 83 ILE A C 1
ATOM 650 O O . ILE A 1 83 ? -11.011 1.778 -5.212 1.00 64.81 83 ILE A O 1
ATOM 654 N N . LEU A 1 84 ? -12.001 3.233 -6.624 1.00 53.69 84 LEU A N 1
ATOM 655 C CA . LEU A 1 84 ? -11.114 2.993 -7.754 1.00 53.69 84 LEU A CA 1
ATOM 656 C C . LEU A 1 84 ? -9.937 3.967 -7.670 1.00 53.69 84 LEU A C 1
ATOM 658 O O . LEU A 1 84 ? -10.137 5.179 -7.746 1.00 53.69 84 LEU A O 1
ATOM 662 N N . VAL A 1 85 ? -8.722 3.437 -7.532 1.00 62.91 85 VAL A N 1
ATOM 663 C CA . VAL A 1 85 ? -7.496 4.230 -7.651 1.00 62.91 85 VAL A CA 1
ATOM 664 C C . VAL A 1 85 ? -6.748 3.745 -8.891 1.00 62.91 85 VAL A C 1
ATOM 666 O O . VAL A 1 85 ? -6.280 2.603 -8.932 1.00 62.91 85 VAL A O 1
ATOM 669 N N . ALA A 1 86 ? -6.726 4.597 -9.917 1.00 50.84 86 ALA A N 1
ATOM 670 C CA . ALA A 1 86 ? -6.098 4.373 -11.219 1.00 50.84 86 ALA A CA 1
ATOM 671 C C . ALA A 1 86 ? -4.905 5.315 -11.410 1.00 50.84 86 ALA A C 1
ATOM 673 O O . ALA A 1 86 ? -4.962 6.442 -10.862 1.00 50.84 86 ALA A O 1
#

Secondary structure (DSSP, 8-state):
-------PPPGGG--PPEEEEE-TT-BHHHHHHHHHHHHTTTTSTT--TTS--PPEEEEE-TTS-B--SGGGGG----S-SEEEE-

Foldseek 3Di:
DDPPDDDQDDPVPLDAAEAEEEQAPAAPVVVVVVQVCQQQVVVPPNRDNVDRSHHKYKYAQPVNHDYPDPCVVVDPPPPDRIDTDD

Sequence (86 aa):
MTIQKTFSIKPSEIKKKWLVIDADGLVLGRLASLIAKYLRGKHKPSYTPHMDMGDNVIVVNAEKVELTGKKEKIKHITGIQVILVA